Protein AF-A0A1Y4DI68-F1 (afdb_monomer_lite)

Structure (mmCIF, N/CA/C/O backbone):
data_AF-A0A1Y4DI68-F1
#
_entry.id   AF-A0A1Y4DI68-F1
#
loop_
_atom_site.group_PDB
_atom_site.id
_atom_site.type_symbol
_atom_site.label_atom_id
_atom_site.label_alt_id
_atom_site.label_comp_id
_atom_site.label_asym_id
_atom_site.label_entity_id
_atom_site.label_seq_id
_atom_site.pdbx_PDB_ins_code
_atom_site.Cartn_x
_atom_site.Cartn_y
_atom_site.Cartn_z
_atom_site.occupancy
_atom_site.B_iso_or_equiv
_atom_site.auth_seq_id
_atom_site.auth_comp_id
_atom_site.auth_asym_id
_atom_site.auth_atom_id
_atom_site.pdbx_PDB_model_num
ATOM 1 N N . MET A 1 1 ? 25.406 -2.187 -13.675 1.00 68.50 1 MET A N 1
ATOM 2 C CA . MET A 1 1 ? 23.978 -1.875 -13.410 1.00 68.50 1 MET A CA 1
ATOM 3 C C . MET A 1 1 ? 23.170 -3.048 -12.845 1.00 68.50 1 MET A C 1
ATOM 5 O O . MET A 1 1 ? 22.630 -2.892 -11.762 1.00 68.50 1 MET A O 1
ATOM 9 N N . LYS A 1 2 ? 23.129 -4.242 -13.470 1.00 76.25 2 LYS A N 1
ATOM 10 C CA . LYS A 1 2 ? 22.328 -5.391 -12.965 1.00 76.25 2 LYS A CA 1
ATOM 11 C C . LYS A 1 2 ? 22.570 -5.760 -11.486 1.00 76.25 2 LYS A C 1
ATOM 13 O O . LYS A 1 2 ? 21.613 -6.030 -10.772 1.00 76.25 2 LYS A O 1
ATOM 18 N N . LYS A 1 3 ? 23.830 -5.762 -11.021 1.00 82.19 3 LYS A N 1
ATOM 19 C CA . LYS A 1 3 ? 24.172 -6.027 -9.607 1.00 82.19 3 LYS A CA 1
ATOM 20 C C . LYS A 1 3 ? 23.607 -4.956 -8.664 1.00 82.19 3 LYS A C 1
ATOM 22 O O . LYS A 1 3 ? 23.030 -5.310 -7.647 1.00 82.19 3 LYS A O 1
ATOM 27 N N . LEU A 1 4 ? 23.715 -3.679 -9.037 1.00 83.50 4 LEU A N 1
ATOM 28 C CA . LEU A 1 4 ? 23.217 -2.558 -8.237 1.00 83.50 4 LEU A CA 1
ATOM 29 C C . LEU A 1 4 ? 21.694 -2.627 -8.071 1.00 83.50 4 LEU A C 1
ATOM 31 O O . LEU A 1 4 ? 21.219 -2.588 -6.949 1.00 83.50 4 LEU A O 1
ATOM 35 N N . ILE A 1 5 ? 20.949 -2.852 -9.159 1.00 83.62 5 ILE A N 1
ATOM 36 C CA . ILE A 1 5 ? 19.479 -2.985 -9.121 1.00 83.62 5 ILE A CA 1
ATOM 37 C C . ILE A 1 5 ? 19.053 -4.123 -8.188 1.00 83.62 5 ILE A C 1
ATOM 39 O O . ILE A 1 5 ? 18.121 -3.963 -7.408 1.00 83.62 5 ILE A O 1
ATOM 43 N N . ARG A 1 6 ? 19.750 -5.268 -8.235 1.00 84.56 6 ARG A N 1
ATOM 44 C CA . ARG A 1 6 ? 19.476 -6.399 -7.335 1.00 84.56 6 ARG A CA 1
ATOM 45 C C . ARG A 1 6 ? 19.728 -6.035 -5.875 1.00 84.56 6 ARG A C 1
ATOM 47 O O . ARG A 1 6 ? 18.909 -6.375 -5.033 1.00 84.56 6 ARG A O 1
ATOM 54 N N . ILE A 1 7 ? 20.825 -5.336 -5.585 1.00 87.62 7 ILE A N 1
ATOM 55 C CA . ILE A 1 7 ? 21.133 -4.862 -4.230 1.00 87.62 7 ILE A CA 1
ATOM 56 C C . ILE A 1 7 ? 20.057 -3.879 -3.761 1.00 87.62 7 ILE A C 1
ATOM 58 O O . ILE A 1 7 ? 19.525 -4.048 -2.671 1.00 87.62 7 ILE A O 1
ATOM 62 N N . THR A 1 8 ? 19.671 -2.904 -4.586 1.00 85.94 8 THR A N 1
ATOM 63 C CA . THR A 1 8 ? 18.607 -1.949 -4.249 1.00 85.94 8 THR A CA 1
ATOM 64 C C . THR A 1 8 ? 17.274 -2.656 -4.015 1.00 85.94 8 THR A C 1
ATOM 66 O O . THR A 1 8 ? 16.611 -2.378 -3.024 1.00 85.94 8 THR A O 1
ATOM 69 N N . ALA A 1 9 ? 16.899 -3.615 -4.865 1.00 85.50 9 ALA A N 1
ATOM 70 C CA . ALA A 1 9 ? 15.690 -4.412 -4.680 1.00 85.50 9 ALA A CA 1
ATOM 71 C C . ALA A 1 9 ? 15.727 -5.211 -3.367 1.00 85.50 9 ALA A C 1
ATOM 73 O O . ALA A 1 9 ? 14.746 -5.215 -2.628 1.00 85.50 9 ALA A O 1
ATOM 74 N N . LEU A 1 10 ? 16.864 -5.834 -3.036 1.00 88.31 10 LEU A N 1
ATOM 75 C CA . LEU A 1 10 ? 17.050 -6.543 -1.767 1.00 88.31 10 LEU A CA 1
ATOM 76 C C . LEU A 1 10 ? 16.946 -5.604 -0.564 1.00 88.31 10 LEU A C 1
ATOM 78 O O . LEU A 1 10 ? 16.290 -5.951 0.412 1.00 88.31 10 LEU A O 1
ATOM 82 N N . LEU A 1 11 ? 17.545 -4.414 -0.637 1.00 88.69 11 LEU A N 1
ATOM 83 C CA . LEU A 1 11 ? 17.450 -3.403 0.417 1.00 88.69 11 LEU A CA 1
ATOM 84 C C . LEU A 1 11 ? 16.016 -2.904 0.597 1.00 88.69 11 LEU A C 1
ATOM 86 O O . LEU A 1 11 ? 15.570 -2.751 1.731 1.00 88.69 11 LEU A O 1
ATOM 90 N N . VAL A 1 12 ? 15.278 -2.705 -0.499 1.00 86.56 12 VAL A N 1
ATOM 91 C CA . VAL A 1 12 ? 13.850 -2.373 -0.447 1.00 86.56 12 VAL A CA 1
ATOM 92 C C . VAL A 1 12 ? 13.099 -3.494 0.258 1.00 86.56 12 VAL A C 1
ATOM 94 O O . VAL A 1 12 ? 12.458 -3.233 1.268 1.00 86.56 12 VAL A O 1
ATOM 97 N N . ILE A 1 13 ? 13.234 -4.747 -0.187 1.00 87.06 13 ILE A N 1
ATOM 98 C CA . ILE A 1 13 ? 12.566 -5.897 0.444 1.00 87.06 13 ILE A CA 1
ATOM 99 C C . ILE A 1 13 ? 12.901 -5.973 1.941 1.00 87.06 13 ILE A C 1
ATOM 101 O O . ILE A 1 13 ? 11.992 -6.057 2.766 1.00 87.06 13 ILE A O 1
ATOM 105 N N . ALA A 1 14 ? 14.183 -5.889 2.303 1.00 86.38 14 ALA A N 1
ATOM 106 C CA . ALA A 1 14 ? 14.635 -5.928 3.691 1.00 86.38 14 ALA A CA 1
ATOM 107 C C . ALA A 1 14 ? 14.041 -4.781 4.522 1.00 86.38 14 ALA A C 1
ATOM 109 O O . ALA A 1 14 ? 13.551 -5.012 5.627 1.00 86.38 14 ALA A O 1
ATOM 110 N N . GLY A 1 15 ? 14.013 -3.562 3.978 1.00 85.12 15 GLY A N 1
ATOM 111 C CA . GLY A 1 15 ? 13.402 -2.401 4.621 1.00 85.12 15 GLY A CA 1
ATOM 112 C C . GLY A 1 15 ? 11.896 -2.567 4.838 1.00 85.12 15 GLY A C 1
ATOM 113 O O . GLY A 1 15 ? 11.389 -2.241 5.914 1.00 85.12 15 GLY A O 1
ATOM 114 N N . LEU A 1 16 ? 11.175 -3.132 3.863 1.00 83.62 16 LEU A N 1
ATOM 115 C CA . LEU A 1 16 ? 9.740 -3.402 3.998 1.00 83.62 16 LEU A CA 1
ATOM 116 C C . LEU A 1 16 ? 9.461 -4.483 5.054 1.00 83.62 16 LEU A C 1
ATOM 118 O O . LEU A 1 16 ? 8.539 -4.323 5.856 1.00 83.62 16 LEU A O 1
ATOM 122 N N . LEU A 1 17 ? 10.271 -5.547 5.101 1.00 85.19 17 LEU A N 1
ATOM 123 C CA . LEU A 1 17 ? 10.164 -6.600 6.118 1.00 85.19 17 LEU A CA 1
ATOM 124 C C . LEU A 1 17 ? 10.467 -6.066 7.524 1.00 85.19 17 LEU A C 1
ATOM 126 O O . LEU A 1 17 ? 9.696 -6.306 8.454 1.00 85.19 17 LEU A O 1
ATOM 130 N N . PHE A 1 18 ? 11.546 -5.293 7.672 1.00 84.38 18 PHE A N 1
ATOM 131 C CA . PHE A 1 18 ? 11.914 -4.667 8.941 1.00 84.38 18 PHE A CA 1
ATOM 132 C C . PHE A 1 18 ? 10.822 -3.714 9.444 1.00 84.38 18 PHE A C 1
ATOM 134 O O . PHE A 1 18 ? 10.450 -3.761 10.617 1.00 84.38 18 PHE A O 1
ATOM 141 N N . SER A 1 19 ? 10.250 -2.898 8.552 1.00 79.06 19 SER A N 1
ATOM 142 C CA . SER A 1 19 ? 9.145 -1.992 8.884 1.00 79.06 19 SER A CA 1
ATOM 143 C C . SER A 1 19 ? 7.923 -2.740 9.421 1.00 79.06 19 SER A C 1
ATOM 145 O O . SER A 1 19 ? 7.353 -2.344 10.440 1.00 79.06 19 SER A O 1
ATOM 147 N N . ASN A 1 20 ? 7.538 -3.852 8.788 1.00 80.62 20 ASN A N 1
ATOM 148 C CA . ASN A 1 20 ? 6.424 -4.668 9.271 1.00 80.62 20 ASN A CA 1
ATOM 149 C C . ASN A 1 20 ? 6.688 -5.242 10.666 1.00 80.62 20 ASN A C 1
ATOM 151 O O . ASN A 1 20 ? 5.815 -5.172 11.531 1.00 80.62 20 ASN A O 1
ATOM 155 N N . TRP A 1 21 ? 7.889 -5.778 10.896 1.00 82.25 21 TRP A N 1
ATOM 156 C CA . TRP A 1 21 ? 8.264 -6.334 12.196 1.00 82.25 21 TRP A CA 1
ATOM 157 C C . TRP A 1 21 ? 8.249 -5.274 13.304 1.00 82.25 21 TRP A C 1
ATOM 159 O O . TRP A 1 21 ? 7.644 -5.476 14.359 1.00 82.25 21 TRP A O 1
ATOM 169 N N . TRP A 1 22 ? 8.859 -4.113 13.050 1.00 80.94 22 TRP A N 1
ATOM 170 C CA . TRP A 1 22 ? 8.901 -3.005 14.006 1.00 80.94 22 TRP A CA 1
ATOM 171 C C . TRP A 1 22 ? 7.497 -2.523 14.394 1.00 80.94 22 TRP A C 1
ATOM 173 O O . TRP A 1 22 ? 7.225 -2.217 15.556 1.00 80.94 22 TRP A O 1
ATOM 183 N N . ARG A 1 23 ? 6.577 -2.497 13.429 1.00 73.25 23 ARG A N 1
ATOM 184 C CA . ARG A 1 23 ? 5.186 -2.087 13.642 1.00 73.25 23 ARG A CA 1
ATOM 185 C C . ARG A 1 23 ? 4.370 -3.045 14.473 1.00 73.25 23 ARG A C 1
ATOM 187 O O . ARG A 1 23 ? 3.605 -2.559 15.300 1.00 73.25 23 ARG A O 1
ATOM 194 N N . GLY A 1 24 ? 4.522 -4.354 14.268 1.00 75.19 24 GLY A N 1
ATOM 195 C CA . GLY A 1 24 ? 3.855 -5.348 15.11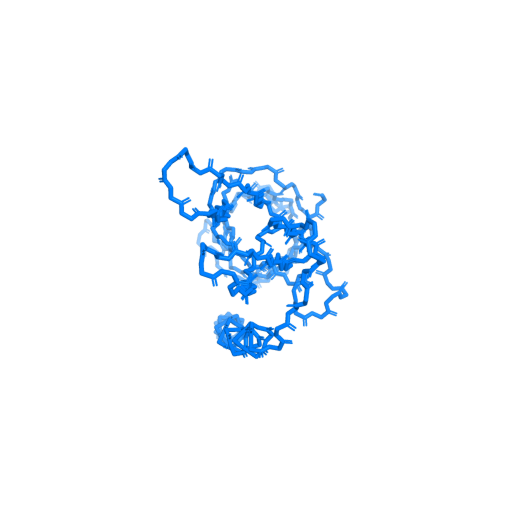4 1.00 75.19 24 GLY A CA 1
ATOM 196 C C . GLY A 1 24 ? 4.097 -5.023 16.589 1.00 75.19 24 GLY A C 1
ATOM 197 O O . GLY A 1 24 ? 3.156 -4.783 17.338 1.00 75.19 24 GLY A O 1
ATOM 198 N N . ARG A 1 25 ? 5.365 -4.771 16.940 1.00 77.25 25 ARG A N 1
ATOM 199 C CA . ARG A 1 25 ? 5.750 -4.349 18.294 1.00 77.25 25 ARG A CA 1
ATOM 200 C C . ARG A 1 25 ? 5.162 -3.011 18.743 1.00 77.25 25 ARG A C 1
ATOM 202 O O . ARG A 1 25 ? 4.943 -2.821 19.936 1.00 77.25 25 ARG A O 1
ATOM 209 N N . GLN A 1 26 ? 4.952 -2.053 17.840 1.00 76.56 26 GLN A N 1
ATOM 210 C CA . GLN A 1 26 ? 4.316 -0.781 18.199 1.00 76.56 26 GLN A CA 1
ATOM 211 C C . GLN A 1 26 ? 2.813 -0.926 18.457 1.00 76.56 26 GLN A C 1
ATOM 213 O O . GLN A 1 26 ? 2.310 -0.257 19.358 1.00 76.56 26 GLN A O 1
ATOM 218 N N . ILE A 1 27 ? 2.101 -1.769 17.698 1.00 72.75 27 ILE A N 1
ATOM 219 C CA . ILE A 1 27 ? 0.686 -2.057 17.978 1.00 72.75 27 ILE A CA 1
ATOM 220 C C . ILE A 1 27 ? 0.555 -2.695 19.354 1.00 72.75 27 ILE A C 1
ATOM 222 O O . ILE A 1 27 ? -0.251 -2.219 20.147 1.00 72.75 27 ILE A O 1
ATOM 226 N N . ASP A 1 28 ? 1.371 -3.709 19.650 1.00 70.00 28 ASP A N 1
ATOM 227 C CA . ASP A 1 28 ? 1.301 -4.442 20.918 1.00 70.00 28 ASP A CA 1
ATOM 228 C C . ASP A 1 28 ? 1.461 -3.494 22.117 1.00 70.00 28 ASP A C 1
ATOM 230 O O . ASP A 1 28 ? 0.714 -3.568 23.091 1.00 70.00 28 ASP A O 1
ATOM 234 N N . LYS A 1 29 ? 2.377 -2.519 22.011 1.00 69.25 29 LYS A N 1
ATOM 235 C CA . LYS A 1 29 ? 2.564 -1.476 23.032 1.00 69.25 29 LYS A CA 1
ATOM 236 C C . LYS A 1 29 ? 1.359 -0.545 23.178 1.00 69.25 29 LYS A C 1
ATOM 238 O O . LYS A 1 29 ? 1.036 -0.159 24.294 1.00 69.25 29 LYS A O 1
ATOM 243 N N . LEU A 1 30 ? 0.714 -0.163 22.075 1.00 66.94 30 LEU A N 1
ATOM 244 C CA . LEU A 1 30 ? -0.459 0.720 22.101 1.00 66.94 30 LEU A CA 1
ATOM 245 C C . LEU A 1 30 ? -1.703 -0.001 22.628 1.00 66.94 30 LEU A C 1
ATOM 247 O O . LEU A 1 30 ? -2.477 0.594 23.370 1.00 66.94 30 LEU A O 1
ATOM 251 N N . ALA A 1 31 ? -1.874 -1.279 22.285 1.00 63.84 31 ALA A N 1
ATOM 252 C CA . ALA A 1 31 ? -2.928 -2.122 22.841 1.00 63.84 31 ALA A CA 1
ATOM 253 C C . ALA A 1 31 ? -2.775 -2.280 24.365 1.00 63.84 31 ALA A C 1
ATOM 255 O O . ALA A 1 31 ? -3.769 -2.265 25.086 1.00 63.84 31 ALA A O 1
ATOM 256 N N . ALA A 1 32 ? -1.535 -2.337 24.863 1.00 60.75 32 ALA A N 1
ATOM 257 C CA . ALA A 1 32 ? -1.242 -2.409 26.293 1.00 60.75 32 ALA A CA 1
ATOM 258 C C . ALA A 1 32 ? -1.517 -1.104 27.073 1.00 60.75 32 ALA A C 1
ATOM 260 O O . ALA A 1 32 ? -1.541 -1.138 28.299 1.00 60.75 32 ALA A O 1
ATOM 261 N N . GLN A 1 33 ? -1.724 0.040 26.405 1.00 60.12 33 GLN A N 1
ATOM 262 C CA . GLN A 1 33 ? -1.881 1.351 27.060 1.00 60.12 33 GLN A CA 1
ATOM 263 C C . GLN A 1 33 ? -3.330 1.755 27.398 1.00 60.12 33 GLN A C 1
ATOM 265 O O . GLN A 1 33 ? -3.525 2.872 27.856 1.00 60.12 33 GLN A O 1
ATOM 270 N N . SER A 1 34 ? -4.316 0.863 27.233 1.00 56.06 34 SER A N 1
ATOM 271 C CA . SER A 1 34 ? -5.702 0.938 27.761 1.00 56.06 34 SER A CA 1
ATOM 272 C C . SER A 1 34 ? -6.419 2.306 27.719 1.00 56.06 34 SER A C 1
ATOM 274 O O . SER A 1 34 ? -6.146 3.214 28.500 1.00 56.06 34 SER A O 1
ATOM 276 N N . GLY A 1 35 ? -7.436 2.418 26.857 1.00 59.38 35 GLY A N 1
ATOM 277 C CA . GLY A 1 35 ? -8.389 3.532 26.867 1.00 59.38 35 GLY A CA 1
ATOM 278 C C . GLY A 1 35 ? -9.501 3.359 27.908 1.00 59.38 35 GLY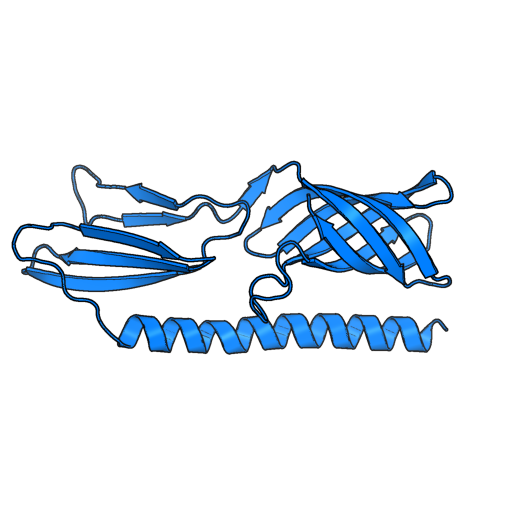 A C 1
ATOM 279 O O . GLY A 1 35 ? -9.834 2.242 28.299 1.00 59.38 35 GLY A O 1
ATOM 280 N N . THR A 1 36 ? -10.110 4.467 28.323 1.00 65.31 36 THR A N 1
ATOM 281 C CA . THR A 1 36 ? -11.314 4.491 29.164 1.00 65.31 36 THR A CA 1
ATOM 282 C C . THR A 1 36 ? -12.566 4.709 28.302 1.00 65.31 36 THR A C 1
ATOM 284 O O . THR A 1 36 ? -12.544 5.457 27.322 1.00 65.31 36 THR A O 1
ATOM 287 N N . LEU A 1 37 ? -13.665 4.034 28.650 1.00 71.44 37 LEU A N 1
ATOM 288 C CA . LEU A 1 37 ? -15.015 4.285 28.121 1.00 71.44 37 LEU A CA 1
ATOM 289 C C . LEU A 1 37 ? -15.816 5.022 29.191 1.00 71.44 37 LEU A C 1
ATOM 291 O O . LEU A 1 37 ? -15.690 4.687 30.367 1.00 71.44 37 LEU A O 1
ATOM 295 N N . SER A 1 38 ? -16.661 5.980 28.807 1.00 70.25 38 SER A N 1
ATOM 296 C CA . SER A 1 38 ? -17.632 6.536 29.754 1.00 70.25 38 SER A CA 1
ATOM 297 C C . SER A 1 38 ? -18.662 5.474 30.149 1.00 70.25 38 SER A C 1
ATOM 299 O O . SER A 1 38 ? -18.960 4.562 29.374 1.00 70.25 38 SER A O 1
ATOM 301 N N . ASP A 1 39 ? -19.253 5.591 31.338 1.00 68.75 39 ASP A N 1
ATOM 302 C CA . ASP A 1 39 ? -20.207 4.602 31.867 1.00 68.75 39 ASP A CA 1
ATOM 303 C C . ASP A 1 39 ? -21.420 4.371 30.951 1.00 68.75 39 ASP A C 1
ATOM 305 O O . ASP A 1 39 ? -21.959 3.271 30.905 1.00 68.75 39 ASP A O 1
ATOM 309 N N . SER A 1 40 ? -21.785 5.357 30.134 1.00 70.19 40 SER A N 1
ATOM 310 C CA . SER A 1 40 ? -22.882 5.279 29.162 1.00 70.19 40 SER A CA 1
ATOM 311 C C . SER A 1 40 ? -22.521 4.673 27.796 1.00 70.19 40 SER A C 1
ATOM 313 O O . SER A 1 40 ? -23.414 4.468 26.977 1.00 70.19 40 SER A O 1
ATOM 315 N N . GLN A 1 41 ? -21.243 4.407 27.502 1.00 68.00 41 GLN A N 1
ATOM 316 C CA . GLN A 1 41 ? -20.803 3.947 26.180 1.00 68.00 41 GLN A CA 1
ATOM 317 C C . GLN A 1 41 ? -20.522 2.441 26.157 1.00 68.00 41 GLN A C 1
ATOM 319 O O . GLN A 1 41 ? -19.659 1.947 26.879 1.00 68.00 41 GLN A O 1
ATOM 324 N N . ALA A 1 42 ? -21.206 1.724 25.260 1.00 69.62 42 ALA A N 1
ATOM 325 C CA . ALA A 1 42 ? -20.944 0.307 24.996 1.00 69.62 42 ALA A CA 1
ATOM 326 C C . ALA A 1 42 ? -19.650 0.095 24.187 1.00 69.62 42 ALA A C 1
ATOM 328 O O . ALA A 1 42 ? -18.894 -0.845 24.435 1.00 69.62 42 ALA A O 1
ATOM 329 N N . ALA A 1 43 ? -19.373 0.990 23.234 1.00 74.19 43 ALA A N 1
ATOM 330 C CA . ALA A 1 43 ? -18.168 0.954 22.419 1.00 74.19 43 ALA A CA 1
ATOM 331 C C . ALA A 1 43 ? -17.792 2.347 21.899 1.00 74.19 43 ALA A C 1
ATOM 333 O O . ALA A 1 43 ? -18.641 3.222 21.723 1.00 74.19 43 ALA A O 1
ATOM 334 N N . ARG A 1 44 ? -16.507 2.528 21.598 1.00 76.06 44 ARG A N 1
ATOM 335 C CA . ARG A 1 44 ? -15.958 3.696 20.910 1.00 76.06 44 ARG A CA 1
ATOM 336 C C . ARG A 1 44 ? -14.963 3.222 19.864 1.00 76.06 44 ARG A C 1
ATOM 338 O O . ARG A 1 44 ? -14.032 2.498 20.197 1.00 76.06 44 ARG A O 1
ATOM 345 N N . VAL A 1 45 ? -15.117 3.685 18.627 1.00 75.38 45 VAL A N 1
ATOM 346 C CA . VAL A 1 45 ? -14.147 3.449 17.551 1.00 75.38 45 VAL A CA 1
ATOM 347 C C . VAL A 1 45 ? -13.598 4.780 17.075 1.00 75.38 45 VAL A C 1
ATOM 349 O O . VAL A 1 45 ? -14.345 5.690 16.730 1.00 75.38 45 VAL A O 1
ATOM 352 N N . VAL A 1 46 ? -12.275 4.900 17.085 1.00 75.88 46 VAL A N 1
ATOM 353 C CA . VAL A 1 46 ? -11.549 6.065 16.591 1.00 75.88 46 VAL A CA 1
ATOM 354 C C . VAL A 1 46 ? -10.600 5.593 15.506 1.00 75.88 46 VAL A C 1
ATOM 356 O O . VAL A 1 46 ? -9.713 4.777 15.752 1.00 75.88 46 VAL A O 1
ATOM 359 N N . VAL A 1 47 ? -10.768 6.139 14.308 1.00 72.38 47 VAL A N 1
ATOM 360 C CA . VAL A 1 47 ? -9.803 5.977 13.225 1.00 72.38 47 VAL A CA 1
ATOM 361 C C . VAL A 1 47 ? -8.970 7.247 13.157 1.00 72.38 47 VAL A C 1
ATOM 363 O O . VAL A 1 47 ? -9.504 8.335 12.951 1.00 72.38 47 VAL A O 1
ATOM 366 N N . LYS A 1 48 ? -7.657 7.119 13.353 1.00 70.56 48 LYS A N 1
ATOM 367 C CA . LYS A 1 48 ? -6.709 8.221 13.183 1.00 70.56 48 LYS A CA 1
ATOM 368 C C . LYS A 1 48 ? -5.564 7.776 12.288 1.00 70.56 48 LYS A C 1
ATOM 370 O O . LYS A 1 48 ? -4.893 6.779 12.567 1.00 70.56 48 LYS A O 1
ATOM 375 N N . ASP A 1 49 ? -5.361 8.533 11.214 1.00 70.88 49 ASP A N 1
ATOM 376 C CA . ASP A 1 49 ? -4.458 8.212 10.111 1.00 70.88 49 ASP A CA 1
ATOM 377 C C . ASP A 1 49 ? -4.769 6.828 9.521 1.00 70.88 49 ASP A C 1
ATOM 379 O O . ASP A 1 49 ? -5.686 6.664 8.729 1.00 70.88 49 ASP A O 1
ATOM 383 N N . ASN A 1 50 ? -4.021 5.824 9.964 1.00 72.56 50 ASN A N 1
ATOM 384 C CA . ASN A 1 50 ? -4.015 4.456 9.463 1.00 72.56 50 ASN A CA 1
ATOM 385 C C . ASN A 1 50 ? -4.267 3.435 10.586 1.00 72.56 50 ASN A C 1
ATOM 387 O O . ASN A 1 50 ? -4.065 2.230 10.402 1.00 72.56 50 ASN A O 1
ATOM 391 N N . LYS A 1 51 ? -4.636 3.918 11.776 1.00 76.19 51 LYS A N 1
ATOM 392 C CA . LYS A 1 51 ? -4.865 3.121 12.978 1.00 76.19 51 LYS A CA 1
ATOM 393 C C . LYS A 1 51 ? -6.325 3.226 13.375 1.00 76.19 51 LYS A C 1
ATOM 395 O O . LYS A 1 51 ? -6.862 4.322 13.518 1.00 76.19 51 LYS A O 1
ATOM 400 N N . LEU A 1 52 ? -6.927 2.071 13.583 1.00 78.12 52 LEU A N 1
ATOM 401 C CA . LEU A 1 52 ? -8.197 1.921 14.250 1.00 78.12 52 LEU A CA 1
ATOM 402 C C . LEU A 1 52 ? -7.907 1.572 15.703 1.00 78.12 52 LEU A C 1
ATOM 404 O O . LEU A 1 52 ? -7.296 0.544 15.985 1.00 78.12 52 LEU A O 1
ATOM 408 N N . THR A 1 53 ? -8.347 2.428 16.611 1.00 80.44 53 THR A N 1
ATOM 409 C CA . THR A 1 53 ? -8.412 2.124 18.034 1.00 80.44 53 THR A CA 1
ATOM 410 C C . THR A 1 53 ? -9.866 1.937 18.378 1.00 80.44 53 THR A C 1
ATOM 412 O O . THR A 1 53 ? -10.677 2.840 18.171 1.00 80.44 53 THR A O 1
ATOM 415 N N . ALA A 1 54 ? -10.194 0.780 18.917 1.00 78.38 54 ALA A N 1
ATOM 416 C CA . ALA A 1 54 ? -11.525 0.526 19.392 1.00 78.38 54 ALA A CA 1
ATOM 417 C C . ALA A 1 54 ? -11.512 0.037 20.816 1.00 78.38 54 ALA A C 1
ATOM 419 O O . ALA A 1 54 ? -10.720 -0.816 21.199 1.00 78.38 54 ALA A O 1
ATOM 420 N N . THR A 1 55 ? -12.426 0.591 21.581 1.00 80.00 55 THR A N 1
ATOM 421 C CA . THR A 1 55 ? -12.583 0.305 22.988 1.00 80.00 55 THR A CA 1
ATOM 422 C C . THR A 1 55 ? -14.004 -0.202 23.163 1.00 80.00 55 THR A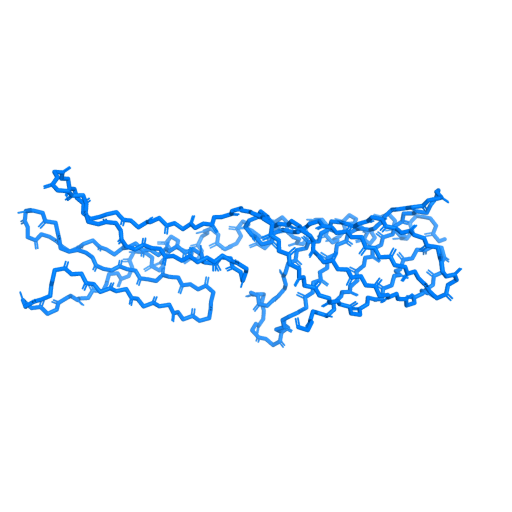 C 1
ATOM 424 O O . THR A 1 55 ? -14.949 0.490 22.788 1.00 80.00 55 THR A O 1
ATOM 427 N N . VAL A 1 56 ? -14.153 -1.423 23.668 1.00 77.81 56 VAL A N 1
ATOM 428 C CA . VAL A 1 56 ? -15.433 -2.132 23.792 1.00 77.81 56 VAL A CA 1
ATOM 429 C C . VAL A 1 56 ? -15.587 -2.603 25.234 1.00 77.81 56 VAL A C 1
ATOM 431 O O . VAL A 1 56 ? -14.643 -3.150 25.811 1.00 77.81 56 VAL A O 1
ATOM 434 N N . ARG A 1 57 ? -16.771 -2.388 25.816 1.00 77.25 57 ARG A N 1
ATOM 435 C CA . ARG A 1 57 ? -17.129 -2.948 27.121 1.00 77.25 57 ARG A CA 1
ATOM 436 C C . ARG A 1 57 ? -17.581 -4.397 26.949 1.00 77.25 57 ARG A C 1
ATOM 438 O O . ARG A 1 57 ? -18.438 -4.690 26.120 1.00 77.25 57 ARG A O 1
ATOM 445 N N . GLN A 1 58 ? -16.980 -5.294 27.715 1.00 77.25 58 GLN A N 1
ATOM 446 C CA . GLN A 1 58 ? -17.316 -6.710 27.735 1.00 77.25 58 GLN A CA 1
ATOM 447 C C . GLN A 1 58 ? -18.545 -6.985 28.619 1.00 77.25 58 GLN A C 1
ATOM 449 O O . GLN A 1 58 ? -18.908 -6.141 29.443 1.00 77.25 58 GLN A O 1
ATOM 454 N N . PRO A 1 59 ? -19.181 -8.166 28.487 1.00 72.81 59 PRO A N 1
ATOM 455 C CA . PRO A 1 59 ? -20.322 -8.552 29.321 1.00 72.81 59 PRO A CA 1
ATOM 456 C C . PRO A 1 59 ? -20.025 -8.574 30.828 1.00 72.81 59 PRO A C 1
ATOM 458 O O . PRO A 1 59 ? -20.929 -8.360 31.627 1.00 72.81 59 PRO A O 1
ATOM 461 N N . ASP A 1 60 ? -18.766 -8.795 31.221 1.00 77.81 60 ASP A N 1
ATOM 462 C CA . ASP A 1 60 ? -18.304 -8.766 32.617 1.00 77.81 60 ASP A CA 1
ATOM 463 C C . ASP A 1 60 ? -18.048 -7.339 33.151 1.00 77.81 60 ASP A C 1
ATOM 465 O O . ASP A 1 60 ? -17.601 -7.163 34.283 1.00 77.81 60 ASP A O 1
ATOM 469 N N . GLY A 1 61 ? -18.317 -6.310 32.338 1.00 71.31 61 GLY A N 1
ATOM 470 C CA . GLY A 1 61 ? -18.093 -4.902 32.661 1.00 71.31 61 GLY A CA 1
ATOM 471 C C . GLY A 1 61 ? -16.660 -4.416 32.422 1.00 71.31 61 GLY A C 1
ATOM 472 O O . GLY A 1 61 ? -16.421 -3.206 32.482 1.00 71.31 61 GLY A O 1
ATOM 473 N N . SER A 1 62 ? -15.716 -5.306 32.100 1.00 77.31 62 SER A N 1
ATOM 474 C CA . SER A 1 62 ? -14.341 -4.928 31.771 1.00 77.31 62 SER A CA 1
ATOM 475 C C . SER A 1 62 ? -14.269 -4.178 30.436 1.00 77.31 62 SER A C 1
ATOM 477 O O . SER A 1 62 ? -15.127 -4.307 29.561 1.00 77.31 62 SER A O 1
ATOM 479 N N . VAL A 1 63 ? -13.238 -3.350 30.263 1.00 75.94 63 VAL A N 1
ATOM 480 C CA . VAL A 1 63 ? -13.033 -2.566 29.040 1.00 75.94 63 VAL A CA 1
ATOM 481 C C . VAL A 1 63 ? -11.829 -3.110 28.286 1.00 75.94 63 VAL A C 1
ATOM 483 O O . VAL A 1 63 ? -10.699 -3.040 28.767 1.00 75.94 63 VAL A O 1
ATOM 486 N N . LYS A 1 64 ? -12.057 -3.611 27.069 1.00 76.06 64 LYS A N 1
ATOM 487 C CA . LYS A 1 64 ? -10.992 -4.072 26.173 1.00 76.06 64 LYS A CA 1
ATOM 488 C C . LYS A 1 64 ? -10.715 -3.014 25.116 1.00 76.06 64 LYS A C 1
ATOM 490 O O . LYS A 1 64 ? -11.634 -2.543 24.451 1.00 76.06 64 LYS A O 1
ATOM 495 N N . THR A 1 65 ? -9.444 -2.666 24.931 1.00 76.44 65 THR A N 1
ATOM 496 C CA . THR A 1 65 ? -8.999 -1.851 23.795 1.00 76.44 65 THR A CA 1
ATOM 497 C C . THR A 1 65 ? -8.283 -2.734 22.781 1.00 76.44 65 THR A C 1
ATOM 499 O O . THR A 1 65 ? -7.316 -3.411 23.115 1.00 76.44 65 THR A O 1
ATOM 502 N N . GLU A 1 66 ? -8.739 -2.710 21.534 1.00 77.75 66 GLU A N 1
ATOM 503 C CA . GLU A 1 66 ? -8.059 -3.312 20.395 1.00 77.75 66 GLU A CA 1
ATOM 504 C C . GLU A 1 66 ? -7.541 -2.219 19.466 1.00 77.75 66 GLU A C 1
ATOM 506 O O . GLU A 1 66 ? -8.274 -1.321 19.048 1.00 77.75 66 GLU A O 1
ATOM 511 N N . VAL A 1 67 ? -6.260 -2.313 19.116 1.00 77.62 67 VAL A N 1
ATOM 512 C CA . VAL A 1 67 ? -5.645 -1.450 18.111 1.00 77.62 67 VAL A CA 1
ATOM 513 C C . VAL A 1 67 ? -5.365 -2.299 16.882 1.00 77.62 67 VAL A C 1
ATOM 515 O O . VAL A 1 67 ? -4.634 -3.285 16.950 1.00 77.62 67 VAL A O 1
ATOM 518 N N . ARG A 1 68 ? -5.946 -1.922 15.745 1.00 77.06 68 ARG A N 1
ATOM 519 C CA . ARG A 1 68 ? -5.733 -2.581 14.454 1.00 77.06 68 ARG A CA 1
ATOM 520 C C . ARG A 1 68 ? -5.256 -1.566 13.430 1.00 77.06 68 ARG A C 1
ATOM 522 O O . ARG A 1 68 ? -5.598 -0.387 13.477 1.00 77.06 68 ARG A O 1
ATOM 529 N N . TYR A 1 69 ? -4.465 -2.025 12.471 1.00 77.81 69 TYR A N 1
ATOM 530 C CA . TYR A 1 69 ? -4.173 -1.209 11.301 1.00 77.81 69 TYR A CA 1
ATOM 531 C C . TYR A 1 69 ? -5.355 -1.239 10.340 1.00 77.81 69 TYR A C 1
ATOM 533 O O . TYR A 1 69 ? -5.864 -2.308 10.010 1.00 77.81 69 TYR A O 1
ATOM 541 N N . LEU A 1 70 ? -5.736 -0.058 9.864 1.00 79.81 70 LEU A N 1
ATOM 542 C CA . LEU A 1 70 ? -6.663 0.110 8.759 1.00 79.81 70 LEU A CA 1
ATOM 543 C C . LEU A 1 70 ? -5.846 0.350 7.481 1.00 79.81 70 LEU A C 1
ATOM 545 O O . LEU A 1 70 ? -5.086 1.327 7.435 1.00 79.81 70 LEU A O 1
ATOM 549 N N . PRO A 1 71 ? -5.923 -0.541 6.479 1.00 80.25 71 PRO A N 1
ATOM 550 C CA . PRO A 1 71 ? -5.310 -0.307 5.175 1.00 80.25 71 PRO A CA 1
ATOM 551 C C . PRO A 1 71 ? -5.812 0.998 4.547 1.00 80.25 71 PRO A C 1
ATOM 553 O O . PRO A 1 71 ? -6.981 1.318 4.746 1.00 80.25 71 PRO A O 1
ATOM 556 N N . PRO A 1 72 ? -5.001 1.730 3.760 1.00 79.88 72 PRO A N 1
ATOM 557 C CA . PRO A 1 72 ? -5.420 3.013 3.183 1.00 79.88 72 PRO A CA 1
ATOM 558 C C . PRO A 1 72 ? -6.619 2.883 2.235 1.00 79.88 72 PRO A C 1
ATOM 560 O O . PRO A 1 72 ? -7.398 3.817 2.083 1.00 79.88 72 PRO A O 1
ATOM 563 N N . GLU A 1 73 ? -6.752 1.727 1.584 1.00 82.19 73 GLU A N 1
ATOM 564 C CA . GLU A 1 73 ? -7.877 1.360 0.721 1.00 82.19 73 GLU A CA 1
ATOM 565 C C . GLU A 1 73 ? -8.957 0.534 1.444 1.00 82.19 73 GLU A C 1
ATOM 567 O O . GLU A 1 73 ? -9.992 0.218 0.859 1.00 82.19 73 GLU A O 1
ATOM 572 N N . GLY A 1 74 ? -8.718 0.152 2.700 1.00 75.75 74 GLY A N 1
ATOM 573 C CA . GLY A 1 74 ? -9.645 -0.634 3.506 1.00 75.75 74 GLY A CA 1
ATOM 574 C C . GLY A 1 74 ? -10.673 0.229 4.232 1.00 75.75 74 GLY A C 1
ATOM 575 O O . GLY A 1 74 ? -10.502 1.431 4.414 1.00 75.75 74 GLY A O 1
ATOM 576 N N . HIS A 1 75 ? -11.730 -0.419 4.709 1.00 74.75 75 HIS A N 1
ATOM 577 C CA . HIS A 1 75 ? -12.683 0.156 5.656 1.00 74.75 75 HIS A CA 1
ATOM 578 C C . HIS A 1 75 ? -12.803 -0.750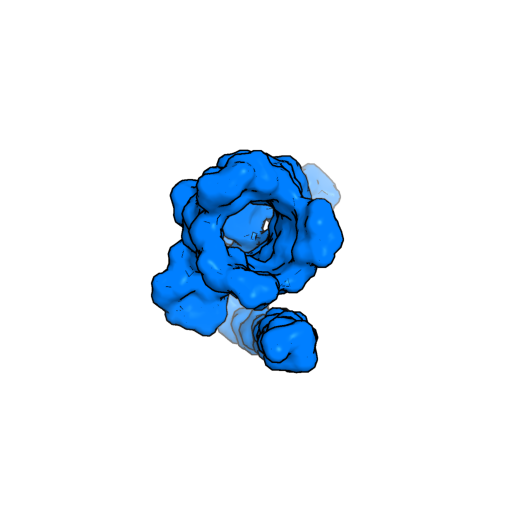 6.881 1.00 74.75 75 HIS A C 1
ATOM 580 O O . HIS A 1 75 ? -12.445 -1.933 6.841 1.00 74.75 75 HIS A O 1
ATOM 586 N N . ALA A 1 76 ? -13.272 -0.167 7.978 1.00 71.31 76 ALA A N 1
ATOM 587 C CA . ALA A 1 76 ? -13.591 -0.891 9.191 1.00 71.31 76 ALA A CA 1
ATOM 588 C C . ALA A 1 76 ? -15.086 -0.810 9.460 1.00 71.31 76 ALA A C 1
ATOM 590 O O . ALA A 1 76 ? -15.686 0.255 9.322 1.00 71.31 76 ALA A O 1
ATOM 591 N N . GLU A 1 77 ? -15.644 -1.930 9.886 1.00 69.19 77 GLU A N 1
ATOM 592 C CA . GLU A 1 77 ? -17.035 -2.057 10.288 1.00 69.19 77 GLU A CA 1
ATOM 593 C C . GLU A 1 77 ? -17.083 -2.592 11.717 1.00 69.19 77 GLU A C 1
ATOM 595 O O . GLU A 1 77 ? -16.338 -3.506 12.092 1.00 69.19 77 GLU A O 1
ATOM 600 N N . VAL A 1 78 ? -17.951 -1.989 12.528 1.00 65.19 78 VAL A N 1
ATOM 601 C CA . VAL A 1 78 ? -18.289 -2.506 13.853 1.00 65.19 78 VAL A CA 1
ATOM 602 C C . VAL A 1 78 ? -19.467 -3.438 13.665 1.00 65.19 78 VAL A C 1
ATOM 604 O O . VAL A 1 78 ? -20.552 -3.001 13.290 1.00 65.19 78 VAL A O 1
ATOM 607 N N . VAL A 1 79 ? -19.243 -4.719 13.913 1.00 67.62 79 VAL A N 1
ATOM 608 C CA . VAL A 1 79 ? -20.283 -5.734 13.861 1.00 67.62 79 VAL A CA 1
ATOM 609 C C . VAL A 1 79 ? -20.732 -5.972 15.296 1.00 67.62 79 VAL A C 1
ATOM 611 O O . VAL A 1 79 ? -19.942 -6.388 16.138 1.00 67.62 79 VAL A O 1
ATOM 614 N N . GLN A 1 80 ? -21.991 -5.665 15.596 1.00 62.88 80 GLN A N 1
ATOM 615 C CA . GLN A 1 80 ? -22.650 -6.078 16.835 1.00 62.88 80 GLN A CA 1
ATOM 616 C C . GLN A 1 80 ? -23.529 -7.286 16.502 1.00 62.88 80 GLN A C 1
ATOM 618 O O . GLN A 1 80 ? -24.625 -7.092 15.973 1.00 62.88 80 GLN A O 1
ATOM 623 N N . PRO A 1 81 ? -23.057 -8.527 16.722 1.00 56.62 81 PRO A N 1
ATOM 624 C CA . PRO A 1 81 ? -23.896 -9.698 16.522 1.00 56.62 81 PRO A CA 1
ATOM 625 C C . PRO A 1 81 ? -25.058 -9.677 17.521 1.00 56.62 81 PRO A C 1
ATOM 627 O O . PRO A 1 81 ? -24.910 -9.183 18.637 1.00 56.62 81 PRO A O 1
ATOM 630 N N . THR A 1 82 ? -26.205 -10.235 17.131 1.00 53.88 82 THR A N 1
ATOM 631 C CA . THR A 1 82 ? -27.378 -10.381 18.013 1.00 53.88 82 THR A CA 1
ATOM 632 C C . THR A 1 82 ? -27.067 -11.274 19.218 1.00 53.88 82 THR A C 1
ATOM 634 O O . THR A 1 82 ? -27.535 -10.991 20.314 1.00 53.88 82 THR A O 1
ATOM 637 N N . ASP A 1 83 ? -26.203 -12.275 19.017 1.00 49.09 83 ASP A N 1
ATOM 638 C CA . ASP A 1 83 ? -25.642 -13.146 20.047 1.00 49.09 83 ASP A CA 1
ATOM 639 C C . ASP A 1 83 ? -24.111 -13.139 19.933 1.00 49.09 83 ASP A C 1
ATOM 641 O O . ASP A 1 83 ? -23.537 -13.782 19.051 1.00 49.09 83 ASP A O 1
ATOM 645 N N . GLY A 1 84 ? -23.426 -12.387 20.796 1.00 56.84 84 GLY A N 1
ATOM 646 C CA . GLY A 1 84 ? -21.964 -12.409 20.868 1.00 56.84 84 GLY A CA 1
ATOM 647 C C . GLY A 1 84 ? -21.317 -11.075 21.240 1.00 56.84 84 GLY A C 1
ATOM 648 O O . GLY A 1 84 ? -21.986 -10.044 21.327 1.00 56.84 84 GLY A O 1
ATOM 649 N N . PRO A 1 85 ? -19.996 -11.079 21.489 1.00 58.06 85 PRO A N 1
ATOM 650 C CA . PRO A 1 85 ? -19.258 -9.849 21.733 1.00 58.06 85 PRO A CA 1
ATOM 651 C C . PRO A 1 85 ? -19.275 -8.961 20.483 1.00 58.06 85 PRO A C 1
ATOM 653 O O . PRO A 1 85 ? -19.267 -9.448 19.356 1.00 58.06 85 PRO A O 1
ATOM 656 N N . THR A 1 86 ? -19.262 -7.640 20.680 1.00 65.19 86 THR A N 1
ATOM 657 C CA . THR A 1 86 ? -19.04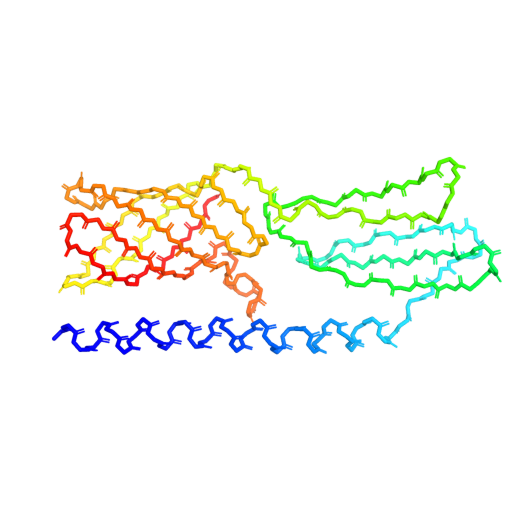4 -6.700 19.571 1.00 65.19 86 THR A CA 1
ATOM 658 C C . THR A 1 86 ? -17.693 -6.996 18.922 1.00 65.19 86 THR A C 1
ATOM 660 O O . THR A 1 86 ? -16.659 -6.960 19.593 1.00 65.19 86 THR A O 1
ATOM 663 N N . GLU A 1 87 ? -17.699 -7.254 17.620 1.00 66.69 87 GLU A N 1
ATOM 664 C CA . GLU A 1 87 ? -16.509 -7.538 16.831 1.00 66.69 87 GLU A CA 1
ATOM 665 C C . GLU A 1 87 ? -16.190 -6.392 15.877 1.00 66.69 87 GLU A C 1
ATOM 667 O O . GLU A 1 87 ? -17.045 -5.619 15.446 1.00 66.69 87 GLU A O 1
ATOM 672 N N . ILE A 1 88 ? -14.912 -6.279 15.531 1.00 70.00 88 ILE A N 1
ATOM 673 C CA . ILE A 1 88 ? -14.433 -5.261 14.603 1.00 70.00 88 ILE A CA 1
ATOM 674 C C . ILE A 1 88 ? -13.852 -5.974 13.408 1.00 70.00 88 ILE A C 1
ATOM 676 O O . ILE A 1 88 ? -12.772 -6.575 13.47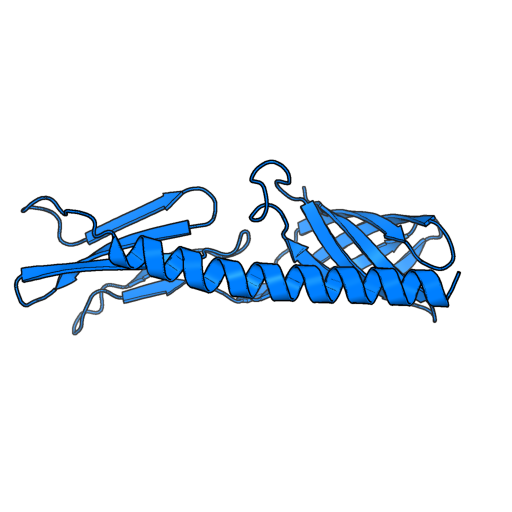5 1.00 70.00 88 ILE A O 1
ATOM 680 N N . SER A 1 89 ? -14.569 -5.864 12.302 1.00 77.25 89 SER A N 1
ATOM 681 C CA . SER A 1 89 ? -14.113 -6.365 11.024 1.00 77.25 89 SER A CA 1
ATOM 682 C C . SER A 1 89 ? -13.337 -5.265 10.312 1.00 77.25 89 SER A C 1
ATOM 684 O O . SER A 1 89 ? -13.788 -4.128 10.190 1.00 77.25 89 SER A O 1
ATOM 686 N N . VAL A 1 90 ? -12.132 -5.592 9.853 1.00 80.06 90 VAL A N 1
ATOM 687 C CA . VAL A 1 90 ? -11.330 -4.700 9.013 1.00 80.06 90 VAL A CA 1
ATOM 688 C C . VAL A 1 90 ? -11.184 -5.372 7.664 1.00 80.06 90 VAL A C 1
ATOM 690 O O . VAL A 1 90 ? -10.625 -6.469 7.576 1.00 80.06 90 VAL A O 1
ATOM 693 N N . LYS A 1 91 ? -11.638 -4.712 6.597 1.00 84.69 91 LYS A N 1
ATOM 694 C CA . LYS A 1 91 ? -11.476 -5.236 5.243 1.00 84.69 91 LYS A CA 1
ATOM 695 C C . LYS A 1 91 ? -10.028 -5.079 4.796 1.00 84.69 91 LYS A C 1
ATOM 697 O O . LYS A 1 91 ? -9.601 -4.021 4.331 1.00 84.69 91 LYS A O 1
ATOM 702 N N . ARG A 1 92 ? -9.269 -6.166 4.936 1.00 87.25 92 ARG A N 1
ATOM 703 C CA . ARG A 1 92 ? -7.832 -6.204 4.638 1.00 87.25 92 ARG A CA 1
ATOM 704 C C . ARG A 1 92 ? -7.501 -6.531 3.191 1.00 87.25 92 ARG A C 1
ATOM 706 O O . ARG A 1 92 ? -6.338 -6.443 2.842 1.00 87.25 92 ARG A O 1
ATOM 713 N N . ALA A 1 93 ? -8.462 -6.889 2.350 1.00 92.19 93 ALA A N 1
ATOM 714 C CA . ALA A 1 93 ? -8.190 -7.187 0.951 1.00 92.19 93 ALA A CA 1
ATOM 715 C C . ALA A 1 93 ? -9.361 -6.798 0.054 1.00 92.19 93 ALA A C 1
ATOM 717 O O . ALA A 1 93 ? -10.517 -6.802 0.487 1.00 92.19 93 ALA A O 1
ATOM 718 N N . GLY A 1 94 ? -9.062 -6.503 -1.205 1.00 93.31 94 GLY A N 1
ATOM 719 C CA . GLY A 1 94 ? -10.087 -6.240 -2.201 1.00 93.31 94 GLY A CA 1
ATOM 720 C C . GLY A 1 94 ? -9.547 -5.634 -3.484 1.00 93.31 94 GLY A C 1
ATOM 721 O O . GLY A 1 94 ? -8.341 -5.471 -3.676 1.00 93.31 94 GLY A O 1
ATOM 722 N N . PHE A 1 95 ? -10.486 -5.287 -4.355 1.00 94.75 95 PHE A N 1
ATOM 723 C CA . PHE A 1 95 ? -10.225 -4.500 -5.549 1.00 94.75 95 PHE A CA 1
ATOM 724 C C . PHE A 1 95 ? -10.217 -3.011 -5.212 1.00 94.75 95 PHE A C 1
ATOM 726 O O . PHE A 1 95 ? -10.895 -2.558 -4.288 1.00 94.75 95 PHE A O 1
ATOM 733 N N . THR A 1 96 ? -9.442 -2.251 -5.969 1.00 93.69 96 THR A N 1
ATOM 734 C CA . THR A 1 96 ? -9.362 -0.796 -5.881 1.00 93.69 96 THR A CA 1
ATOM 735 C C . THR A 1 96 ? -9.057 -0.227 -7.264 1.00 93.69 96 THR A C 1
ATOM 737 O O . THR A 1 96 ? -8.726 -0.966 -8.186 1.00 93.69 96 THR A O 1
ATOM 740 N N . PHE A 1 97 ? -9.170 1.085 -7.418 1.00 94.62 97 PHE A N 1
ATOM 741 C CA . PHE A 1 97 ? -8.641 1.790 -8.575 1.00 94.62 97 PHE A CA 1
ATOM 742 C C . PHE A 1 97 ? -7.940 3.045 -8.074 1.00 94.62 97 PHE A C 1
ATOM 744 O O . PHE A 1 97 ? -8.588 4.043 -7.756 1.00 94.62 97 PHE A O 1
ATOM 751 N N . ARG A 1 98 ? -6.611 2.974 -7.945 1.00 94.00 98 ARG A N 1
ATOM 752 C CA . ARG A 1 98 ? -5.796 4.122 -7.523 1.00 94.00 98 ARG A CA 1
ATOM 753 C C . ARG A 1 98 ? -4.778 4.480 -8.594 1.00 94.00 98 ARG A C 1
ATOM 755 O O . ARG A 1 98 ? -3.780 3.763 -8.709 1.00 94.00 98 ARG A O 1
ATOM 762 N N . PRO A 1 99 ? -5.002 5.552 -9.367 1.00 96.25 99 PRO A N 1
ATOM 763 C CA . PRO A 1 99 ? -4.028 6.022 -10.337 1.00 96.25 99 PRO A CA 1
ATOM 764 C C . PRO A 1 99 ? -2.791 6.591 -9.631 1.00 96.25 99 PRO A C 1
ATOM 766 O O . PRO A 1 99 ? -2.880 7.119 -8.522 1.00 96.25 99 PRO A O 1
ATOM 769 N N . ALA A 1 100 ? -1.634 6.481 -10.275 1.00 96.44 100 ALA A N 1
ATOM 770 C CA . ALA A 1 100 ? -0.349 6.917 -9.752 1.00 96.44 100 ALA A CA 1
ATOM 771 C C . ALA A 1 100 ? 0.599 7.380 -10.856 1.00 96.44 100 ALA A C 1
ATOM 773 O O . ALA A 1 100 ? 0.614 6.824 -11.956 1.00 96.44 100 ALA A O 1
ATOM 774 N N . VAL A 1 101 ? 1.465 8.328 -10.503 1.00 97.12 101 VAL A N 1
ATOM 775 C CA . VAL A 1 101 ? 2.720 8.583 -11.222 1.00 97.12 101 VAL A CA 1
ATOM 776 C C . VAL A 1 101 ? 3.823 7.768 -10.557 1.00 97.12 101 VAL A C 1
ATOM 778 O O . VAL A 1 101 ? 3.887 7.686 -9.329 1.00 97.12 101 VAL A O 1
ATOM 781 N N . GLN A 1 102 ? 4.682 7.148 -11.363 1.00 97.06 102 GLN A N 1
ATOM 782 C CA . GLN A 1 102 ? 5.710 6.221 -10.904 1.00 97.06 102 GLN A CA 1
ATOM 783 C C . GLN A 1 102 ? 7.076 6.559 -11.505 1.00 97.06 102 GLN A C 1
ATOM 785 O O . GLN A 1 102 ? 7.201 6.780 -12.705 1.00 97.06 102 GLN A O 1
ATOM 790 N N . GLY A 1 103 ? 8.110 6.569 -10.670 1.00 96.94 103 GLY A N 1
ATOM 791 C CA . GLY A 1 103 ? 9.505 6.481 -11.086 1.00 96.94 103 GLY A CA 1
ATOM 792 C C . GLY A 1 103 ? 9.940 5.018 -11.116 1.00 96.94 103 GLY A C 1
ATOM 793 O O . GLY A 1 103 ? 9.736 4.284 -10.149 1.00 96.94 103 GLY A O 1
ATOM 794 N N . LEU A 1 104 ? 10.542 4.596 -12.224 1.00 95.25 104 LEU A N 1
ATOM 795 C CA . LEU A 1 104 ? 10.915 3.218 -12.521 1.00 95.25 104 LEU A CA 1
ATOM 796 C C . LEU A 1 104 ? 12.438 3.120 -12.619 1.00 95.25 104 LEU A C 1
ATOM 798 O O . LEU A 1 104 ? 13.046 3.583 -13.582 1.00 95.25 104 LEU A O 1
ATOM 802 N N . LEU A 1 105 ? 13.063 2.489 -11.629 1.00 94.06 105 LEU A N 1
ATOM 803 C CA . LEU A 1 105 ? 14.504 2.268 -11.583 1.00 94.06 105 LEU A CA 1
ATOM 804 C C . LEU A 1 105 ? 14.833 0.848 -12.057 1.00 94.06 105 LEU A C 1
ATOM 806 O O . LEU A 1 105 ? 14.733 -0.118 -11.296 1.00 94.06 105 LEU A O 1
ATOM 810 N N . GLY A 1 106 ? 15.210 0.719 -13.330 1.00 89.69 106 GLY A N 1
ATOM 811 C CA . GLY A 1 106 ? 15.637 -0.539 -13.951 1.00 89.69 106 GLY A CA 1
ATOM 812 C C . GLY A 1 106 ? 17.017 -0.422 -14.591 1.00 89.69 106 GLY A C 1
ATOM 813 O O . GLY A 1 106 ? 17.946 0.117 -13.995 1.00 89.69 106 GLY A O 1
ATOM 814 N N . LYS A 1 107 ? 17.165 -0.944 -15.819 1.00 86.31 107 LYS A N 1
ATOM 815 C CA . LYS A 1 107 ? 18.369 -0.694 -16.642 1.00 86.31 107 LYS A CA 1
ATOM 816 C C . LYS A 1 107 ? 18.557 0.798 -16.926 1.00 86.31 107 LYS A C 1
ATOM 818 O O . LYS A 1 107 ? 19.689 1.252 -17.024 1.00 86.31 107 LYS A O 1
ATOM 823 N N . GLU A 1 108 ? 17.441 1.503 -17.036 1.00 88.25 108 GLU A N 1
ATOM 824 C CA . GLU A 1 108 ? 17.323 2.940 -17.234 1.00 88.25 108 GLU A CA 1
ATOM 825 C C . GLU A 1 108 ? 16.363 3.485 -16.174 1.00 88.25 108 GLU A C 1
ATOM 827 O O . GLU A 1 108 ? 15.556 2.732 -15.611 1.00 88.25 108 GLU A O 1
ATOM 832 N N . LEU A 1 109 ? 16.472 4.782 -15.897 1.00 92.38 109 LEU A N 1
ATOM 833 C CA . LEU A 1 109 ? 15.493 5.505 -15.100 1.00 92.38 109 LEU A CA 1
ATOM 834 C C . LEU A 1 109 ? 14.374 5.974 -16.030 1.00 92.38 109 LEU A C 1
ATOM 836 O O . LEU A 1 109 ? 14.641 6.694 -16.989 1.00 92.38 109 LEU A O 1
ATOM 840 N N . LYS A 1 110 ? 13.138 5.574 -15.739 1.00 94.62 110 LYS A N 1
ATOM 841 C CA . LYS A 1 110 ? 11.952 5.985 -16.498 1.00 94.62 110 LYS A CA 1
ATOM 842 C C . LYS A 1 110 ? 10.887 6.554 -15.577 1.00 94.62 110 LYS A C 1
ATOM 844 O O . LYS A 1 110 ? 10.905 6.318 -14.370 1.00 94.62 110 LYS A O 1
ATOM 849 N N . ALA A 1 111 ? 9.949 7.278 -16.167 1.00 96.00 111 ALA A N 1
ATOM 850 C CA . ALA A 1 111 ? 8.680 7.591 -15.533 1.00 96.00 111 ALA A CA 1
ATOM 851 C C . ALA A 1 111 ? 7.587 6.671 -16.094 1.00 96.00 111 ALA A C 1
ATOM 853 O O . ALA A 1 111 ? 7.750 6.054 -17.148 1.00 96.00 111 ALA A O 1
ATOM 854 N N . GLY A 1 112 ? 6.467 6.581 -15.392 1.00 95.81 112 GLY A N 1
ATOM 855 C CA . GLY A 1 112 ? 5.301 5.852 -15.851 1.00 95.81 112 GLY A CA 1
ATOM 856 C C . GLY A 1 112 ? 4.026 6.301 -15.160 1.00 95.81 112 GLY A C 1
ATOM 857 O O . GLY A 1 112 ? 4.050 6.935 -14.104 1.00 95.81 112 GLY A O 1
ATOM 858 N N . LEU A 1 113 ? 2.910 5.939 -15.775 1.00 97.50 113 LEU A N 1
ATOM 859 C CA . LEU A 1 113 ? 1.583 6.022 -15.187 1.00 97.50 113 LEU A CA 1
ATOM 860 C C . LEU A 1 113 ? 1.136 4.613 -14.832 1.00 97.50 113 LEU A C 1
ATOM 862 O O . LEU A 1 113 ? 1.336 3.681 -15.608 1.00 97.50 113 LEU A O 1
ATOM 866 N N . GLY A 1 114 ? 0.532 4.448 -13.666 1.00 96.81 114 GLY A N 1
ATOM 867 C CA . GLY A 1 114 ? 0.033 3.155 -13.227 1.00 96.81 114 GLY A CA 1
ATOM 868 C C . GLY A 1 114 ? -1.263 3.276 -12.456 1.00 96.81 114 GLY A C 1
ATOM 869 O O . GLY A 1 114 ? -1.645 4.359 -12.022 1.00 96.81 114 GLY A O 1
ATOM 870 N N . ALA A 1 115 ? -1.934 2.150 -12.269 1.00 97.31 115 ALA A N 1
ATOM 871 C CA . ALA A 1 115 ? -3.085 2.038 -11.399 1.00 97.31 115 ALA A CA 1
ATOM 872 C C . ALA A 1 115 ? -2.956 0.789 -10.531 1.00 97.31 115 ALA A C 1
ATOM 874 O O . ALA A 1 115 ? -2.708 -0.311 -11.032 1.00 97.31 115 ALA A O 1
ATOM 875 N N . ARG A 1 116 ? -3.144 0.957 -9.221 1.00 96.69 116 ARG A N 1
ATOM 876 C CA . ARG A 1 116 ? -3.343 -0.175 -8.312 1.00 96.69 116 ARG A CA 1
ATOM 877 C C . ARG A 1 116 ? -4.745 -0.718 -8.527 1.00 96.69 116 ARG A C 1
ATOM 879 O O . ARG A 1 116 ? -5.699 0.060 -8.513 1.00 96.69 116 ARG A O 1
ATOM 886 N N . LEU A 1 117 ? -4.839 -2.032 -8.699 1.00 97.50 117 LEU A N 1
ATOM 887 C CA . LEU A 1 117 ? -6.093 -2.729 -8.989 1.00 97.50 117 LEU A CA 1
ATOM 888 C C . LEU A 1 117 ? -6.541 -3.629 -7.839 1.00 97.50 117 LEU A C 1
ATOM 890 O O . LEU A 1 117 ? -7.733 -3.845 -7.638 1.00 97.50 117 LEU A O 1
ATOM 894 N N . VAL A 1 118 ? -5.587 -4.145 -7.065 1.00 96.44 118 VAL A N 1
ATOM 895 C CA . VAL A 1 118 ? -5.854 -4.976 -5.891 1.00 96.44 118 VAL A CA 1
ATOM 896 C C . VAL A 1 118 ? -4.989 -4.533 -4.728 1.00 96.44 118 VAL A C 1
ATOM 898 O O . VAL A 1 118 ? -3.877 -4.031 -4.919 1.00 96.44 118 VAL A O 1
ATOM 901 N N . TYR A 1 119 ? -5.497 -4.740 -3.520 1.00 93.88 119 TYR A N 1
ATOM 902 C CA . TYR A 1 119 ? -4.751 -4.518 -2.294 1.00 93.88 119 TYR A CA 1
ATOM 903 C C . TYR A 1 119 ? -4.917 -5.694 -1.333 1.00 93.88 119 TYR A C 1
ATOM 905 O O . TYR A 1 119 ? -5.963 -6.346 -1.280 1.00 93.88 119 TYR A O 1
ATOM 913 N N . PHE A 1 120 ? -3.861 -5.945 -0.571 1.00 91.12 120 PHE A N 1
ATOM 914 C CA . PHE A 1 120 ? -3.841 -6.810 0.595 1.00 91.12 120 PHE A CA 1
ATOM 915 C C . PHE A 1 120 ? -3.056 -6.093 1.692 1.00 91.12 120 PHE A C 1
ATOM 917 O O . PHE A 1 120 ? -1.838 -5.933 1.626 1.00 91.12 120 PHE A O 1
ATOM 924 N N . ASP A 1 121 ? -3.766 -5.642 2.713 1.00 86.75 121 ASP A N 1
ATOM 925 C CA . ASP A 1 121 ? -3.259 -4.798 3.779 1.00 86.75 121 ASP A CA 1
ATOM 926 C C . ASP A 1 121 ? -2.555 -3.555 3.196 1.00 86.75 121 ASP A C 1
ATOM 928 O O . ASP A 1 121 ? -3.159 -2.793 2.446 1.00 86.75 121 ASP A O 1
ATOM 932 N N . ARG A 1 122 ? -1.267 -3.352 3.479 1.00 85.00 122 ARG A N 1
ATOM 933 C CA . ARG A 1 122 ? -0.462 -2.246 2.927 1.00 85.00 122 ARG A CA 1
ATOM 934 C C . ARG A 1 122 ? 0.072 -2.510 1.523 1.00 85.00 122 ARG A C 1
ATOM 936 O O . ARG A 1 122 ? 0.662 -1.604 0.922 1.00 85.00 122 ARG A O 1
ATOM 943 N N . TYR A 1 123 ? -0.072 -3.738 1.047 1.00 91.44 123 TYR A N 1
ATOM 944 C CA . TYR A 1 123 ? 0.461 -4.183 -0.224 1.00 91.44 123 TYR A CA 1
ATOM 945 C C . TYR A 1 123 ? -0.562 -3.996 -1.324 1.00 91.44 123 TYR A C 1
ATOM 947 O O . TYR A 1 123 ? -1.763 -4.139 -1.107 1.00 91.44 123 TYR A O 1
ATOM 955 N N . GLY A 1 124 ? -0.074 -3.689 -2.512 1.00 94.56 124 GLY A N 1
ATOM 956 C CA . GLY A 1 124 ? -0.890 -3.615 -3.703 1.00 94.56 124 GLY A CA 1
ATOM 957 C C . GLY A 1 124 ? -0.253 -4.349 -4.858 1.00 94.56 124 GLY A C 1
ATOM 958 O O . GLY A 1 124 ? 0.948 -4.625 -4.866 1.00 94.56 124 GLY A O 1
ATOM 959 N N . ALA A 1 125 ? -1.088 -4.642 -5.844 1.00 97.19 125 ALA A N 1
ATOM 960 C CA . ALA A 1 125 ? -0.628 -4.978 -7.174 1.00 97.19 125 ALA A CA 1
ATOM 961 C C . ALA A 1 125 ? -1.420 -4.188 -8.212 1.00 97.19 125 ALA A C 1
ATOM 963 O O . ALA A 1 125 ? -2.579 -3.801 -8.001 1.00 97.19 125 ALA A O 1
ATOM 964 N N . GLY A 1 126 ? -0.773 -3.927 -9.337 1.00 97.75 126 GLY A N 1
ATOM 965 C CA . GLY A 1 126 ? -1.339 -3.091 -10.375 1.00 97.75 126 GLY A CA 1
ATOM 966 C C . GLY A 1 126 ? -0.619 -3.209 -11.701 1.00 97.75 126 GLY A C 1
ATOM 967 O O . GLY A 1 126 ? 0.283 -4.029 -11.891 1.00 97.75 126 GLY A O 1
ATOM 968 N N . VAL A 1 127 ? -1.062 -2.362 -12.618 1.00 97.81 127 VAL A N 1
ATOM 969 C CA . VAL A 1 127 ? -0.578 -2.288 -13.995 1.00 97.81 127 VAL A CA 1
ATOM 970 C C . VAL A 1 127 ? -0.153 -0.863 -14.307 1.00 97.81 127 VAL A C 1
ATOM 972 O O . VAL A 1 127 ? -0.693 0.084 -13.735 1.00 97.81 127 VAL A O 1
ATOM 975 N N . GLY A 1 128 ? 0.782 -0.694 -15.231 1.00 97.31 128 GLY A N 1
ATOM 976 C CA . GLY A 1 128 ? 1.159 0.625 -15.712 1.00 97.31 128 GLY A CA 1
ATOM 977 C C . GLY A 1 128 ? 1.787 0.616 -17.095 1.00 97.31 128 GLY A C 1
ATOM 978 O O . GLY A 1 128 ? 2.047 -0.438 -17.673 1.00 97.31 128 GLY A O 1
ATOM 979 N N . LEU A 1 129 ? 1.998 1.822 -17.609 1.00 97.06 129 LEU A N 1
ATOM 980 C CA . LEU A 1 129 ? 2.674 2.139 -18.859 1.00 97.06 129 LEU A CA 1
ATOM 981 C C . LEU A 1 129 ? 3.826 3.088 -18.549 1.00 97.06 129 LEU A C 1
ATOM 983 O O . LEU A 1 129 ? 3.668 4.028 -17.764 1.00 97.06 129 LEU A O 1
ATOM 987 N N . ASP A 1 130 ? 4.998 2.817 -19.107 1.00 95.19 130 ASP A N 1
ATOM 988 C CA . ASP A 1 130 ? 6.128 3.739 -19.011 1.00 95.19 130 ASP A CA 1
ATOM 989 C C . ASP A 1 130 ? 6.099 4.789 -20.133 1.00 95.19 130 ASP A C 1
ATOM 991 O O . ASP A 1 130 ? 5.182 4.825 -20.957 1.00 95.19 130 ASP A O 1
ATOM 995 N N . THR A 1 131 ? 7.104 5.663 -20.158 1.00 94.38 131 THR A N 1
ATOM 996 C CA . THR A 1 131 ? 7.261 6.704 -21.188 1.00 94.38 131 THR A CA 1
ATOM 997 C C . THR A 1 131 ? 7.379 6.173 -22.616 1.00 94.38 131 THR A C 1
ATOM 999 O O . THR A 1 131 ? 7.110 6.928 -23.545 1.00 94.38 131 THR A O 1
ATOM 1002 N N . ASP A 1 132 ? 7.729 4.898 -22.804 1.00 93.25 132 ASP A N 1
ATOM 1003 C CA . ASP A 1 132 ? 7.838 4.260 -24.121 1.00 93.25 132 ASP A CA 1
ATOM 1004 C C . ASP A 1 132 ? 6.553 3.500 -24.489 1.00 93.25 132 ASP A C 1
ATOM 1006 O O . ASP A 1 132 ? 6.529 2.726 -25.448 1.00 93.25 132 ASP A O 1
ATOM 1010 N N . LEU A 1 133 ? 5.480 3.700 -23.713 1.00 93.50 133 LEU A N 1
ATOM 1011 C CA . LEU A 1 133 ? 4.203 2.995 -23.824 1.00 93.50 133 LEU A CA 1
ATOM 1012 C C . LEU A 1 133 ? 4.332 1.477 -23.628 1.00 93.50 133 LEU A C 1
ATOM 1014 O O . LEU A 1 133 ? 3.470 0.707 -24.060 1.00 93.50 133 LEU A O 1
ATOM 1018 N N . GLU A 1 134 ? 5.382 1.021 -22.944 1.00 94.56 134 GLU A N 1
ATOM 1019 C CA . GLU A 1 134 ? 5.530 -0.386 -22.610 1.00 94.56 134 GLU A CA 1
ATOM 1020 C C . GLU A 1 134 ? 4.810 -0.718 -21.300 1.00 94.56 134 GLU A C 1
ATOM 1022 O O . GLU A 1 134 ? 5.060 -0.128 -20.246 1.00 94.56 134 GLU A O 1
ATOM 1027 N N . GLY A 1 135 ? 3.945 -1.732 -21.365 1.00 95.62 135 GLY A N 1
ATOM 1028 C CA . GLY A 1 135 ? 3.225 -2.254 -20.210 1.00 95.62 135 GLY A CA 1
ATOM 1029 C C . GLY A 1 135 ? 4.133 -2.912 -19.173 1.00 95.62 135 GLY A C 1
ATOM 1030 O O . GLY A 1 135 ? 5.065 -3.654 -19.505 1.00 95.62 135 GLY A O 1
ATOM 1031 N N . TYR A 1 136 ? 3.815 -2.692 -17.901 1.00 96.62 136 TYR A N 1
ATOM 1032 C CA . TYR A 1 136 ? 4.415 -3.392 -16.772 1.00 96.62 136 TYR A CA 1
ATOM 1033 C C . TYR A 1 136 ? 3.372 -3.747 -15.712 1.00 96.62 136 TYR A C 1
ATOM 1035 O O . TYR A 1 136 ? 2.340 -3.094 -15.562 1.00 96.62 136 TYR A O 1
ATOM 1043 N N . LEU A 1 137 ? 3.674 -4.800 -14.960 1.00 97.88 137 LEU A N 1
ATOM 1044 C CA . LEU A 1 137 ? 2.993 -5.153 -13.723 1.00 97.88 137 LEU A CA 1
ATOM 1045 C C . LEU A 1 137 ? 3.839 -4.687 -12.552 1.00 97.88 137 LEU A C 1
ATOM 1047 O O . LEU A 1 137 ? 5.070 -4.651 -12.642 1.00 97.88 137 LEU A O 1
ATOM 1051 N N . PHE A 1 138 ? 3.194 -4.381 -11.439 1.00 97.06 138 PHE A N 1
ATOM 1052 C CA . PHE A 1 138 ? 3.911 -4.053 -10.223 1.00 97.06 138 PHE A CA 1
ATOM 1053 C C . PHE A 1 138 ? 3.266 -4.632 -8.977 1.00 97.06 138 PHE A C 1
ATOM 1055 O O . PHE A 1 138 ? 2.058 -4.864 -8.927 1.00 97.06 138 PHE A O 1
ATOM 1062 N N . VAL A 1 139 ? 4.108 -4.812 -7.964 1.00 96.50 139 VAL A N 1
ATOM 1063 C CA . VAL A 1 139 ? 3.721 -5.033 -6.574 1.00 96.50 139 VAL A CA 1
ATOM 1064 C C . VAL A 1 139 ? 4.400 -3.985 -5.719 1.00 96.50 139 VAL A C 1
ATOM 1066 O O . VAL A 1 139 ? 5.569 -3.661 -5.929 1.00 96.50 139 VAL A O 1
ATOM 1069 N N . ASP A 1 140 ? 3.681 -3.431 -4.761 1.00 94.75 140 ASP A N 1
ATOM 1070 C CA . ASP A 1 140 ? 4.165 -2.292 -4.002 1.00 94.75 140 ASP A CA 1
ATOM 1071 C C . ASP A 1 140 ? 3.634 -2.281 -2.570 1.00 94.75 140 ASP A C 1
ATOM 1073 O O . ASP A 1 140 ? 2.736 -3.039 -2.205 1.00 94.75 140 ASP A O 1
ATOM 1077 N N . ARG A 1 141 ? 4.220 -1.427 -1.734 1.00 90.75 141 ARG A N 1
ATOM 1078 C CA . ARG A 1 141 ? 3.803 -1.202 -0.353 1.00 90.75 141 ARG A CA 1
ATOM 1079 C C . ARG A 1 141 ? 3.736 0.293 -0.093 1.00 90.75 141 ARG A C 1
ATOM 1081 O O . ARG A 1 141 ? 4.688 1.029 -0.352 1.00 90.75 141 ARG A O 1
ATOM 1088 N N . ARG A 1 142 ? 2.626 0.717 0.501 1.00 88.12 142 ARG A N 1
ATOM 1089 C CA . ARG A 1 142 ? 2.413 2.099 0.937 1.00 88.12 142 ARG A CA 1
ATOM 1090 C C . ARG A 1 142 ? 3.450 2.521 1.990 1.00 88.12 142 ARG A C 1
ATOM 1092 O O . ARG A 1 142 ? 3.847 1.706 2.825 1.00 88.12 142 ARG A O 1
ATOM 1099 N N . LEU A 1 143 ? 3.895 3.777 1.921 1.00 85.88 143 LEU A N 1
ATOM 1100 C CA . LEU A 1 143 ? 4.897 4.387 2.811 1.00 85.88 143 LEU A CA 1
ATOM 1101 C C . LEU A 1 143 ? 4.338 5.498 3.705 1.00 85.88 143 LEU A C 1
ATOM 1103 O O . LEU A 1 143 ? 5.059 6.022 4.555 1.00 85.88 143 LEU A O 1
ATOM 1107 N N . ASP A 1 144 ? 3.064 5.840 3.534 1.00 75.81 144 ASP A N 1
ATOM 1108 C CA . ASP A 1 144 ? 2.316 6.802 4.355 1.00 75.81 144 ASP A CA 1
ATOM 1109 C C . ASP A 1 144 ? 2.419 6.508 5.852 1.00 75.81 144 ASP A C 1
ATOM 1111 O O . ASP A 1 144 ? 2.315 7.386 6.705 1.00 75.81 144 ASP A O 1
ATOM 1115 N N . ASP A 1 145 ? 2.675 5.251 6.160 1.00 64.56 145 ASP A N 1
ATOM 1116 C CA . ASP A 1 145 ? 2.825 4.756 7.492 1.00 64.56 145 ASP A CA 1
ATOM 1117 C C . ASP A 1 145 ? 4.222 5.049 8.092 1.00 64.56 145 ASP A C 1
ATOM 1119 O O . ASP A 1 145 ? 4.299 5.292 9.298 1.00 64.56 145 ASP A O 1
ATOM 1123 N N . LEU A 1 146 ? 5.312 5.041 7.313 1.00 66.56 146 LEU A N 1
ATOM 1124 C CA . LEU A 1 146 ? 6.699 5.092 7.810 1.00 66.56 146 LEU A CA 1
ATOM 1125 C C . LEU A 1 146 ? 7.053 6.393 8.524 1.00 66.56 146 LEU A C 1
ATOM 1127 O O . LEU A 1 146 ? 7.689 6.365 9.574 1.00 66.56 146 LEU A O 1
ATOM 1131 N N . THR A 1 147 ? 6.685 7.523 7.935 1.00 61.50 147 THR A N 1
ATOM 1132 C CA . THR A 1 147 ? 7.132 8.834 8.415 1.00 61.50 147 THR A CA 1
ATOM 1133 C C . THR A 1 147 ? 5.987 9.827 8.570 1.00 61.50 147 THR A C 1
ATOM 1135 O O . THR A 1 147 ? 6.222 10.941 9.018 1.00 61.50 147 THR A O 1
ATOM 1138 N N . GLY A 1 148 ? 4.751 9.473 8.189 1.00 61.22 148 GLY A N 1
ATOM 1139 C CA . GLY A 1 148 ? 3.604 10.394 8.146 1.00 61.22 148 GLY A CA 1
ATOM 1140 C C . GLY A 1 148 ? 3.719 11.502 7.085 1.00 61.22 148 GLY A C 1
ATOM 1141 O O . GLY A 1 148 ? 2.701 12.052 6.667 1.00 61.22 148 GLY A O 1
ATOM 1142 N N . PHE A 1 149 ? 4.936 11.788 6.607 1.00 67.31 149 PHE A N 1
ATOM 1143 C CA . PHE A 1 149 ? 5.249 12.754 5.553 1.00 67.31 149 PHE A CA 1
ATOM 1144 C C . PHE A 1 149 ? 5.025 12.190 4.145 1.00 67.31 149 PHE A C 1
ATOM 1146 O O . PHE A 1 149 ? 4.628 12.920 3.244 1.00 67.31 149 PHE A O 1
ATOM 1153 N N . LEU A 1 150 ? 5.229 10.884 3.950 1.00 78.75 150 LEU A N 1
ATOM 1154 C CA . LEU A 1 150 ? 5.123 10.211 2.648 1.00 78.75 150 LEU A CA 1
ATOM 1155 C C . LEU A 1 150 ? 3.693 9.737 2.342 1.00 78.75 150 LEU A C 1
ATOM 1157 O O . LEU A 1 150 ? 3.459 8.587 1.957 1.00 78.75 150 LEU A O 1
ATOM 1161 N N . LYS A 1 151 ? 2.704 10.616 2.554 1.00 81.88 151 LYS A N 1
ATOM 1162 C CA . LYS A 1 151 ? 1.303 10.307 2.241 1.00 81.88 151 LYS A CA 1
ATOM 1163 C C . LYS A 1 151 ? 1.170 9.973 0.761 1.00 81.88 151 LYS A C 1
ATOM 1165 O O . LYS A 1 151 ? 1.751 10.631 -0.093 1.00 81.88 151 LYS A O 1
ATOM 1170 N N . ASN A 1 152 ? 0.400 8.933 0.466 1.00 87.75 152 ASN A N 1
ATOM 1171 C CA . ASN A 1 152 ? 0.200 8.433 -0.892 1.00 87.75 152 ASN A CA 1
ATOM 1172 C C . ASN A 1 152 ? 1.442 7.921 -1.624 1.00 87.75 152 ASN A C 1
ATOM 1174 O O . ASN A 1 152 ? 1.323 7.494 -2.769 1.00 87.75 152 ASN A O 1
ATOM 1178 N N . THR A 1 153 ? 2.596 7.864 -0.965 1.00 91.81 153 THR A N 1
ATOM 1179 C CA . THR A 1 153 ? 3.808 7.309 -1.555 1.00 91.81 153 THR A CA 1
ATOM 1180 C C . THR A 1 153 ? 3.837 5.792 -1.407 1.00 91.81 153 THR A C 1
ATOM 1182 O O . THR A 1 153 ? 3.346 5.224 -0.427 1.00 91.81 153 THR A O 1
ATOM 1185 N N . THR A 1 154 ? 4.438 5.126 -2.380 1.00 93.06 154 THR A N 1
ATOM 1186 C CA . THR A 1 154 ? 4.624 3.681 -2.412 1.00 93.06 154 THR A CA 1
ATOM 1187 C C . THR A 1 154 ? 6.025 3.340 -2.890 1.00 93.06 154 THR A C 1
ATOM 1189 O O . THR A 1 154 ? 6.634 4.103 -3.643 1.00 93.06 154 THR A O 1
ATOM 1192 N N . VAL A 1 155 ? 6.529 2.185 -2.473 1.00 94.25 155 VAL A N 1
ATOM 1193 C CA . VAL A 1 155 ? 7.750 1.589 -3.021 1.00 94.25 155 VAL A CA 1
ATOM 1194 C C . VAL A 1 155 ? 7.497 0.125 -3.321 1.00 94.25 155 VAL A C 1
ATOM 1196 O O . VAL A 1 155 ? 6.766 -0.553 -2.596 1.00 94.25 155 VAL A O 1
ATOM 1199 N N . GLY A 1 156 ? 8.093 -0.376 -4.392 1.00 94.62 156 GLY A N 1
ATOM 1200 C CA . GLY A 1 156 ? 7.796 -1.717 -4.855 1.00 94.62 156 GLY A CA 1
ATOM 1201 C C . GLY A 1 156 ? 8.753 -2.234 -5.904 1.00 94.62 156 GLY A C 1
ATOM 1202 O O . GLY A 1 156 ? 9.817 -1.665 -6.149 1.00 94.62 156 GLY A O 1
ATOM 1203 N N . LEU A 1 157 ? 8.339 -3.323 -6.533 1.00 95.56 157 LEU A N 1
ATOM 1204 C CA . LEU A 1 157 ? 9.009 -3.923 -7.671 1.00 95.56 157 LEU A CA 1
ATOM 1205 C C . LEU A 1 157 ? 8.071 -3.901 -8.870 1.00 95.56 157 LEU A C 1
ATOM 1207 O O . LEU A 1 157 ? 6.870 -4.136 -8.732 1.00 95.56 157 LEU A O 1
ATOM 1211 N N . TYR A 1 158 ? 8.633 -3.661 -10.046 1.00 95.94 158 TYR A N 1
ATOM 1212 C CA . TYR A 1 158 ? 7.907 -3.770 -11.304 1.00 95.94 158 TYR A CA 1
ATOM 1213 C C . TYR A 1 158 ? 8.577 -4.788 -12.226 1.00 95.94 158 TYR A C 1
ATOM 1215 O O . TYR A 1 158 ? 9.786 -5.034 -12.137 1.00 95.94 158 TYR A O 1
ATOM 1223 N N . GLY A 1 159 ? 7.784 -5.369 -13.126 1.00 94.06 159 GLY A N 1
ATOM 1224 C CA . GLY A 1 159 ? 8.238 -6.321 -14.131 1.00 94.06 159 GLY A CA 1
ATOM 1225 C C . GLY A 1 159 ? 7.425 -6.249 -15.426 1.00 94.06 159 GLY A C 1
ATOM 1226 O O . GLY A 1 159 ? 6.207 -6.098 -15.396 1.00 94.06 159 GLY A O 1
ATOM 1227 N N . GLY A 1 160 ? 8.095 -6.373 -16.574 1.00 87.38 160 GLY A N 1
ATOM 1228 C CA . GLY A 1 160 ? 7.460 -6.389 -17.902 1.00 87.38 160 GLY A CA 1
ATOM 1229 C C . GLY A 1 160 ? 8.486 -6.530 -19.029 1.00 87.38 160 GLY A C 1
ATOM 1230 O O . GLY A 1 160 ? 9.604 -6.049 -18.879 1.00 87.38 160 GLY A O 1
ATOM 1231 N N . ARG A 1 161 ? 8.150 -7.225 -20.131 1.00 81.38 161 ARG A N 1
ATOM 1232 C CA . ARG A 1 161 ? 9.015 -7.456 -21.322 1.00 81.38 161 ARG A CA 1
ATOM 1233 C C . ARG A 1 161 ? 10.520 -7.644 -21.012 1.00 81.38 161 ARG A C 1
ATOM 1235 O O . ARG A 1 161 ? 11.386 -6.989 -21.582 1.00 81.38 161 ARG A O 1
ATOM 1242 N N . GLY A 1 162 ? 10.855 -8.526 -20.064 1.00 76.12 162 GLY A N 1
ATOM 1243 C CA . GLY A 1 162 ? 12.253 -8.827 -19.698 1.00 76.12 162 GLY A CA 1
ATOM 1244 C C . GLY A 1 162 ? 12.968 -7.753 -18.860 1.00 76.12 162 GLY A C 1
ATOM 1245 O O . GLY A 1 162 ? 14.191 -7.800 -18.688 1.00 76.12 162 GLY A O 1
ATOM 1246 N N . ARG A 1 163 ? 12.223 -6.784 -18.325 1.00 82.50 163 ARG A N 1
ATOM 1247 C CA . ARG A 1 163 ? 12.681 -5.733 -17.414 1.00 82.50 163 ARG A CA 1
ATOM 1248 C C . ARG A 1 163 ? 12.163 -6.036 -16.014 1.00 82.50 163 ARG A C 1
ATOM 1250 O O . ARG A 1 163 ? 11.024 -6.465 -15.853 1.00 82.50 163 ARG A O 1
ATOM 1257 N N . LEU A 1 164 ? 13.018 -5.819 -15.023 1.00 90.88 164 LEU A N 1
ATOM 1258 C CA . LEU A 1 164 ? 12.686 -5.896 -13.607 1.00 90.88 164 LEU A CA 1
ATOM 1259 C C . LEU A 1 164 ? 13.425 -4.772 -12.893 1.00 90.88 164 LEU A C 1
ATOM 1261 O O . LEU A 1 164 ? 14.598 -4.515 -13.191 1.00 90.88 164 LEU A O 1
ATOM 1265 N N . GLY A 1 165 ? 12.745 -4.113 -11.968 1.00 93.31 165 GLY A N 1
ATOM 1266 C CA . GLY A 1 165 ? 13.311 -2.978 -11.265 1.00 93.31 165 GLY A CA 1
ATOM 1267 C C . GLY A 1 165 ? 12.517 -2.591 -10.034 1.00 93.31 165 GLY A C 1
ATOM 1268 O O . GLY A 1 165 ? 11.558 -3.258 -9.648 1.00 93.31 165 GLY A O 1
ATOM 1269 N N . VAL A 1 166 ? 12.957 -1.503 -9.417 1.00 95.50 166 VAL A N 1
ATOM 1270 C CA . VAL A 1 166 ? 12.296 -0.889 -8.267 1.00 95.50 166 VAL A CA 1
ATOM 1271 C C . VAL A 1 166 ? 11.379 0.210 -8.772 1.00 95.50 166 VAL A C 1
ATOM 1273 O O . VAL A 1 166 ? 11.752 0.947 -9.684 1.00 95.50 166 VAL A O 1
ATOM 1276 N N . LEU A 1 167 ? 10.201 0.337 -8.173 1.00 95.75 167 LEU A N 1
ATOM 1277 C CA . LEU A 1 167 ? 9.336 1.485 -8.394 1.00 95.75 167 LEU A CA 1
ATOM 1278 C C . LEU A 1 167 ? 9.224 2.335 -7.135 1.00 95.75 167 LEU A C 1
ATOM 1280 O O . LEU A 1 167 ? 9.234 1.818 -6.016 1.00 95.75 167 LEU A O 1
ATOM 1284 N N . VAL A 1 168 ? 9.056 3.632 -7.344 1.00 95.38 168 VAL A N 1
ATOM 1285 C CA . VAL A 1 168 ? 8.552 4.565 -6.340 1.00 95.38 168 VAL A CA 1
ATOM 1286 C C . VAL A 1 168 ? 7.373 5.278 -6.972 1.00 95.38 168 VAL A C 1
ATOM 1288 O O . VAL A 1 168 ? 7.504 5.811 -8.069 1.00 95.38 168 VAL A O 1
ATOM 1291 N N . GLY A 1 169 ? 6.218 5.264 -6.320 1.00 94.88 169 GLY A N 1
ATOM 1292 C CA . GLY A 1 169 ? 5.002 5.852 -6.873 1.00 94.88 169 GLY A CA 1
ATOM 1293 C C . GLY A 1 169 ? 4.333 6.814 -5.911 1.00 94.88 169 GLY A C 1
ATOM 1294 O O . GLY A 1 169 ? 4.509 6.713 -4.697 1.00 94.88 169 GLY A O 1
ATOM 1295 N N . VAL A 1 170 ? 3.540 7.725 -6.461 1.00 94.69 170 VAL A N 1
ATOM 1296 C CA . VAL A 1 170 ? 2.643 8.599 -5.706 1.00 94.69 170 VAL A CA 1
ATOM 1297 C C . VAL A 1 170 ? 1.240 8.433 -6.271 1.00 94.69 170 VAL A C 1
ATOM 1299 O O . VAL A 1 170 ? 1.017 8.664 -7.458 1.00 94.69 170 VAL A O 1
ATOM 1302 N N . TYR A 1 171 ? 0.319 7.993 -5.418 1.00 91.94 171 TYR A N 1
ATOM 1303 C CA . TYR A 1 171 ? -1.092 7.822 -5.750 1.00 91.94 171 TYR A CA 1
ATOM 1304 C C . TYR A 1 171 ? -1.855 9.148 -5.678 1.00 91.94 171 TYR A C 1
ATOM 1306 O O . TYR A 1 171 ? -1.587 9.971 -4.797 1.00 91.94 171 TYR A O 1
ATOM 1314 N N . PHE A 1 172 ? -2.844 9.299 -6.556 1.00 86.38 172 PHE A N 1
ATOM 1315 C CA . PHE A 1 172 ? -3.850 10.360 -6.493 1.00 86.38 172 PHE A CA 1
ATOM 1316 C C . PHE A 1 172 ? -5.109 9.876 -5.755 1.00 86.38 172 PHE A C 1
ATOM 1318 O O . PHE A 1 172 ? -5.394 8.648 -5.738 1.00 86.38 172 PHE A O 1
#

Foldseek 3Di:
DVVVQVVVQVVVVVVVVVVVVVVVVVQVVVQVPDDDDPPPDQKDWDDDQQKIWIWGQDPVRDIGIHIDGAAPPKDKDFDDDPDDGTDIDIDQKDFDWWKKWKFWDWPDTWIKIWTFTMGGRQKTKTWIAIPVRFIKIWIWGQCCPPPVVRPQWIKTWIDGPHIIGIMIIGTD

Organism: NCBI:txid2562704

Secondary structure (DSSP, 8-state):
-HHHHHHHHHHHHHHHHHHHHHHHHHHHHHHTT-----TT-SEEEEEETTEEEEEEE-TTS-EEEEEEEPPTT--EEEE--SSS--EEEE--EEEEEEEEEEEEESSSEEEEEEEEEEEETTEEEEEEEETT--EEEEEEEE-HHHHSSSTTEEEEEEEETTEEEEEEEEE-

Sequence (172 aa):
MKKLIRITALLVIAGLLFSNWWRGRQIDKLAAQSGTLSDSQAARVVVKDNKLTATVRQPDGSVKTEVRYLPPEGHAEVVQPTDGPTEISVKRAGFTFRPAVQGLLGKELKAGLGARLVYFDRYGAGVGLDTDLEGYLFVDRRLDDLTGFLKNTTVGLYGGRGRLGVLVGVYF

pLDDT: mean 82.22, std 11.8, range [49.09, 97.88]

Radius of gyration: 19.75 Å; chains: 1; bounding box: 52×26×57 Å